Protein AF-A0A076HUH6-F1 (afdb_monomer)

Sequence (87 aa):
MLGALLVGGSCHRYALPSPKGPPQPKLKRGARATDANADGTAAAPAELKPQKNSYDKNGLLKKPKYERRRVQRKVGQRKFLGITLPF

Structure (mmCIF, N/CA/C/O backbone):
data_AF-A0A076HUH6-F1
#
_entry.id   AF-A0A076HUH6-F1
#
loop_
_atom_site.group_PDB
_atom_site.id
_atom_site.type_symbol
_atom_site.label_atom_id
_atom_site.label_alt_id
_atom_site.label_comp_id
_atom_site.label_asym_id
_atom_site.label_entity_id
_atom_site.label_seq_id
_atom_site.pdbx_PDB_ins_code
_atom_site.Cartn_x
_atom_site.Cartn_y
_atom_site.Cartn_z
_atom_site.occupancy
_atom_site.B_iso_or_equiv
_atom_site.auth_seq_id
_atom_site.auth_comp_id
_atom_site.auth_asym_id
_atom_site.auth_atom_id
_atom_site.pdbx_PDB_model_num
ATOM 1 N N . MET A 1 1 ? -49.182 -7.607 -51.509 1.00 40.59 1 MET A N 1
ATOM 2 C CA . MET A 1 1 ? -47.957 -7.754 -52.323 1.00 40.59 1 MET A CA 1
ATOM 3 C C . MET A 1 1 ? -46.999 -6.657 -51.874 1.00 40.59 1 MET A C 1
ATOM 5 O O . MET A 1 1 ? -47.231 -5.508 -52.199 1.00 40.59 1 MET A O 1
ATOM 9 N N . LEU A 1 2 ? -46.279 -6.877 -50.778 1.00 49.00 2 LEU A N 1
ATOM 10 C CA . LEU A 1 2 ? -44.953 -7.507 -50.696 1.00 49.00 2 LEU A CA 1
ATOM 11 C C . LEU A 1 2 ? -43.834 -6.511 -51.043 1.00 49.00 2 LEU A C 1
ATOM 13 O O . LEU A 1 2 ? -43.689 -6.118 -52.191 1.00 49.00 2 LEU A O 1
ATOM 17 N N . GLY A 1 3 ? -43.018 -6.202 -50.033 1.00 56.91 3 GLY A N 1
ATOM 18 C CA . GLY A 1 3 ? -41.614 -5.847 -50.223 1.00 56.91 3 GLY A CA 1
ATOM 19 C C . GLY A 1 3 ? -41.292 -4.358 -50.284 1.00 56.91 3 GLY A C 1
ATOM 20 O O . GLY A 1 3 ? -41.383 -3.764 -51.346 1.00 56.91 3 GLY A O 1
ATOM 21 N N . ALA A 1 4 ? -40.817 -3.803 -49.163 1.00 59.81 4 ALA A N 1
ATOM 22 C CA . ALA A 1 4 ? -39.696 -2.845 -49.134 1.00 59.81 4 ALA A CA 1
ATOM 23 C C . ALA A 1 4 ? -39.366 -2.407 -47.690 1.00 59.81 4 ALA A C 1
ATOM 25 O O . ALA A 1 4 ? -39.396 -1.226 -47.364 1.00 59.81 4 ALA A O 1
ATOM 26 N N . LEU A 1 5 ? -39.056 -3.352 -46.796 1.00 56.56 5 LEU A N 1
ATOM 27 C CA . LEU A 1 5 ? -38.663 -3.049 -45.408 1.00 56.56 5 LEU A CA 1
ATOM 28 C C . LEU A 1 5 ? -37.333 -3.724 -45.027 1.00 56.56 5 LEU A C 1
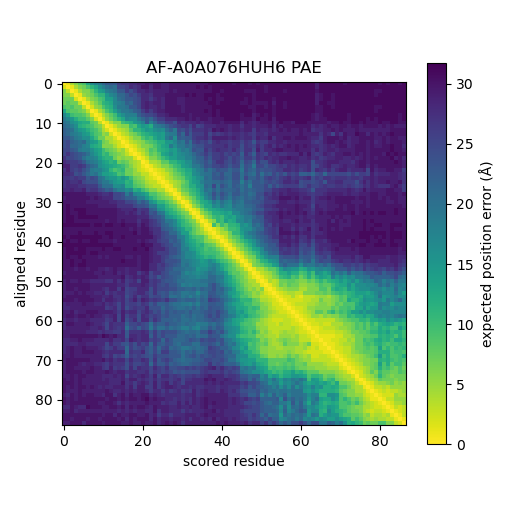ATOM 30 O O . LEU A 1 5 ? -37.219 -4.288 -43.950 1.00 56.56 5 LEU A O 1
ATOM 34 N N . LEU A 1 6 ? -36.323 -3.720 -45.911 1.00 59.38 6 LEU A N 1
ATOM 35 C CA . LEU A 1 6 ? -35.043 -4.414 -45.658 1.00 59.38 6 LEU A CA 1
ATOM 36 C C . LEU A 1 6 ? -33.795 -3.750 -46.293 1.00 59.38 6 LEU A C 1
ATOM 38 O O . LEU A 1 6 ? -32.897 -4.450 -46.747 1.00 59.38 6 LEU A O 1
ATOM 42 N N . VAL A 1 7 ? -33.677 -2.414 -46.323 1.00 58.78 7 VAL A N 1
ATOM 43 C CA . VAL A 1 7 ? -32.438 -1.745 -46.819 1.00 58.78 7 VAL A CA 1
ATOM 44 C C . VAL A 1 7 ? -31.852 -0.742 -45.811 1.00 58.78 7 VAL A C 1
ATOM 46 O O . VAL A 1 7 ? -31.306 0.287 -46.182 1.00 58.78 7 VAL A O 1
ATOM 49 N N . GLY A 1 8 ? -31.962 -1.012 -44.506 1.00 57.28 8 GLY A N 1
ATOM 50 C CA . GLY A 1 8 ? -31.554 -0.041 -43.474 1.00 57.28 8 GLY A CA 1
ATOM 51 C C . GLY A 1 8 ? -30.753 -0.585 -42.293 1.00 57.28 8 GLY A C 1
ATOM 52 O O . GLY A 1 8 ? -30.590 0.128 -41.309 1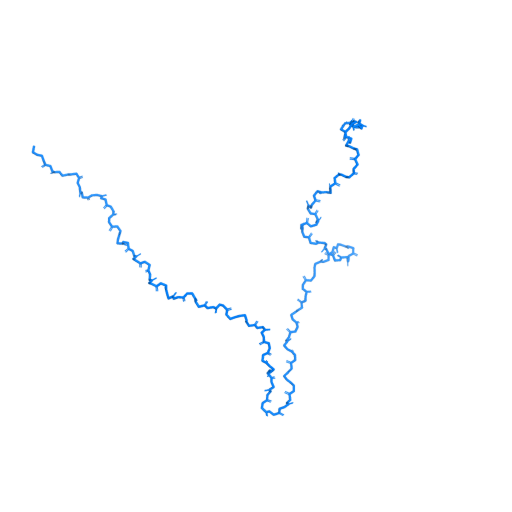.00 57.28 8 GLY A O 1
ATOM 53 N N . GLY A 1 9 ? -30.278 -1.831 -42.341 1.00 52.75 9 GLY A N 1
ATOM 54 C CA . GLY A 1 9 ? -29.519 -2.440 -41.247 1.00 52.75 9 GLY A CA 1
ATOM 55 C C . GLY A 1 9 ? -28.029 -2.476 -41.556 1.00 52.75 9 GLY A C 1
ATOM 56 O O . GLY A 1 9 ? -27.583 -3.332 -42.306 1.00 52.75 9 GLY A O 1
ATOM 57 N N . SER A 1 10 ? -27.277 -1.545 -40.977 1.00 63.66 10 SER A N 1
ATOM 58 C CA . SER A 1 10 ? -25.816 -1.524 -40.815 1.00 63.66 10 SER A CA 1
ATOM 59 C C . SER A 1 10 ? -25.102 -2.889 -40.931 1.00 63.66 10 SER A C 1
ATOM 61 O O . SER A 1 10 ? -24.831 -3.553 -39.928 1.00 63.66 10 SER A O 1
ATOM 63 N N . CYS A 1 11 ? -24.704 -3.297 -42.136 1.00 59.75 11 CYS A N 1
ATOM 64 C CA . CYS A 1 11 ? -23.741 -4.383 -42.309 1.00 59.75 11 CYS A CA 1
ATOM 65 C C . CYS A 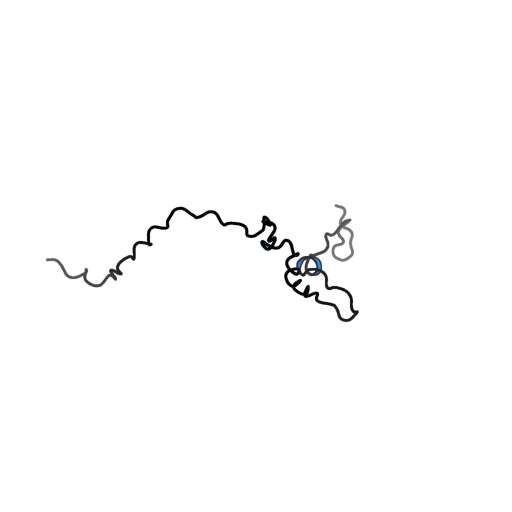1 11 ? -22.325 -3.805 -42.219 1.00 59.75 11 CYS A C 1
ATOM 67 O O . CYS A 1 11 ? -21.634 -3.642 -43.226 1.00 59.75 11 CYS A O 1
ATOM 69 N N . HIS A 1 12 ? -21.879 -3.464 -41.009 1.00 68.31 12 HIS A N 1
ATOM 70 C CA . HIS A 1 12 ? -20.453 -3.244 -40.799 1.00 68.31 12 HIS A CA 1
ATOM 71 C C . HIS A 1 12 ? -19.731 -4.565 -41.071 1.00 68.31 12 HIS A C 1
ATOM 73 O O . HIS A 1 12 ? -20.087 -5.599 -40.505 1.00 68.31 12 HIS A O 1
ATOM 79 N N . ARG A 1 13 ? -18.731 -4.548 -41.962 1.00 70.81 13 ARG A N 1
ATOM 80 C CA . ARG A 1 13 ? -17.858 -5.709 -42.164 1.00 70.81 13 ARG A CA 1
ATOM 81 C C . ARG A 1 13 ? -17.228 -6.042 -40.815 1.00 70.81 13 ARG A C 1
ATOM 83 O O . ARG A 1 13 ? -16.442 -5.250 -40.299 1.00 70.81 13 ARG A O 1
ATOM 90 N N . TYR A 1 14 ? -17.579 -7.190 -40.244 1.00 66.81 14 TYR A N 1
ATOM 91 C CA . TYR A 1 14 ? -16.890 -7.698 -39.068 1.00 66.81 14 TYR A CA 1
ATOM 92 C C . TYR A 1 14 ? -15.433 -7.938 -39.458 1.00 66.81 14 TYR A C 1
ATOM 94 O O . TYR A 1 14 ? -15.133 -8.820 -40.262 1.00 66.81 14 TYR A O 1
ATOM 102 N N . ALA A 1 15 ? -14.525 -7.122 -38.921 1.00 73.06 15 ALA A N 1
ATOM 103 C CA . ALA A 1 15 ? -13.109 -7.422 -38.993 1.00 73.06 15 ALA A CA 1
ATOM 104 C C . ALA A 1 15 ? -12.886 -8.703 -38.186 1.00 73.06 15 ALA A C 1
ATOM 106 O O . ALA A 1 15 ? -13.014 -8.704 -36.959 1.00 73.06 15 ALA A O 1
ATOM 107 N N . LEU A 1 16 ? -12.603 -9.804 -38.883 1.00 73.44 16 LEU A N 1
ATOM 108 C CA . LEU A 1 16 ? -12.129 -11.015 -38.233 1.00 73.44 16 LEU A CA 1
ATOM 109 C C . LEU A 1 16 ? -10.870 -10.632 -37.441 1.00 73.44 16 LEU A C 1
ATOM 111 O O . LEU A 1 16 ? -9.978 -9.994 -38.013 1.00 73.44 16 LEU A O 1
ATOM 115 N N . PRO A 1 17 ? -10.788 -10.953 -36.137 1.00 76.69 17 PRO A N 1
ATOM 116 C CA . PRO A 1 17 ? -9.574 -10.692 -35.387 1.00 76.69 17 PRO A CA 1
ATOM 117 C C . PRO A 1 17 ? -8.426 -11.405 -36.096 1.00 76.69 17 PRO A C 1
ATOM 119 O O . PRO A 1 17 ? -8.565 -12.565 -36.493 1.00 76.69 17 PRO A O 1
ATOM 122 N N . SER A 1 18 ? -7.302 -10.709 -36.276 1.00 73.94 18 SER A N 1
ATOM 123 C CA . SER A 1 18 ? -6.107 -11.349 -36.815 1.00 73.94 18 SER A CA 1
ATOM 124 C C . SER A 1 18 ? -5.805 -12.593 -35.972 1.00 73.94 18 SER A C 1
ATOM 126 O O . SER A 1 18 ? -5.894 -12.522 -34.737 1.00 73.94 18 SER A O 1
ATOM 128 N N . PRO A 1 19 ? -5.516 -13.748 -36.601 1.00 73.12 19 PRO A N 1
ATOM 129 C CA . PRO A 1 19 ? -5.233 -14.965 -35.863 1.00 73.12 19 PRO A CA 1
ATOM 130 C C . PRO A 1 19 ? -4.050 -14.680 -34.942 1.00 73.12 19 PRO A C 1
ATOM 132 O O . PRO A 1 19 ? -2.934 -14.413 -35.388 1.00 73.12 19 PRO A O 1
ATOM 135 N N . LYS A 1 20 ? -4.314 -14.659 -33.633 1.00 73.25 20 LYS A N 1
ATOM 136 C CA . LYS A 1 20 ? -3.255 -14.523 -32.641 1.00 73.25 20 LYS A CA 1
ATOM 137 C C . LYS A 1 20 ? -2.422 -15.791 -32.729 1.00 73.25 20 LYS A C 1
ATOM 139 O O . LYS A 1 20 ? -2.950 -16.886 -32.550 1.00 73.25 20 LYS A O 1
ATOM 144 N N . GLY A 1 21 ? -1.131 -15.632 -33.007 1.00 74.69 21 GLY A N 1
ATOM 145 C CA . GLY A 1 21 ? -0.177 -16.721 -32.850 1.00 74.69 21 GLY A CA 1
ATOM 146 C C . GLY A 1 21 ? -0.229 -17.280 -31.423 1.00 74.69 21 GLY A C 1
ATOM 147 O O . GLY A 1 21 ? -0.750 -16.614 -30.516 1.00 74.69 21 GLY A O 1
ATOM 148 N N . PRO A 1 22 ? 0.295 -18.495 -31.201 1.00 81.31 22 PRO A N 1
ATOM 149 C CA . PRO A 1 22 ? 0.351 -19.072 -29.868 1.00 81.31 22 PRO A CA 1
ATOM 150 C C . PRO A 1 22 ? 0.996 -18.065 -28.905 1.00 81.31 22 PRO A C 1
ATOM 152 O O . PRO A 1 22 ? 1.948 -17.374 -29.288 1.00 81.31 22 PRO A O 1
ATOM 155 N N . PRO A 1 23 ? 0.465 -17.922 -27.679 1.00 80.12 23 PRO A N 1
ATOM 156 C CA . PRO A 1 23 ? 0.978 -16.953 -26.727 1.00 80.12 23 PRO A CA 1
ATOM 157 C C . PRO A 1 23 ? 2.465 -17.219 -26.500 1.00 80.12 23 PRO A C 1
ATOM 159 O O . PRO A 1 23 ? 2.842 -18.260 -25.964 1.00 80.12 23 PRO A O 1
ATOM 162 N N . GLN A 1 24 ? 3.315 -16.284 -26.925 1.00 80.06 24 GLN A N 1
ATOM 163 C CA . GLN A 1 24 ? 4.742 -16.417 -26.679 1.00 80.06 24 GLN A CA 1
ATOM 164 C C . GLN A 1 24 ? 4.996 -16.323 -25.168 1.00 80.06 24 GLN A C 1
ATOM 166 O O . GLN A 1 24 ? 4.436 -15.441 -24.500 1.00 80.06 24 GLN A O 1
ATOM 171 N N . PRO A 1 25 ? 5.822 -17.216 -24.603 1.00 80.94 25 PRO A N 1
ATOM 172 C CA . PRO A 1 25 ? 6.164 -17.159 -23.195 1.00 80.94 25 PRO A CA 1
ATOM 173 C C . PRO A 1 25 ? 6.867 -15.832 -22.902 1.00 80.94 25 PRO A C 1
ATOM 175 O O . PRO A 1 25 ? 7.848 -15.464 -23.548 1.00 80.94 25 PRO A O 1
ATOM 178 N N . LYS A 1 26 ? 6.362 -15.094 -21.908 1.00 72.94 26 LYS A N 1
ATOM 179 C CA . LYS A 1 26 ? 7.002 -13.861 -21.438 1.00 72.94 26 LYS A CA 1
ATOM 180 C C . LYS A 1 26 ? 8.367 -14.216 -20.850 1.00 72.94 26 LYS A C 1
ATOM 182 O O . LYS A 1 26 ? 8.442 -14.698 -19.720 1.00 72.94 26 LYS A O 1
ATOM 187 N N . LEU A 1 27 ? 9.440 -13.959 -21.596 1.00 72.25 27 LEU A N 1
ATOM 188 C CA . LEU A 1 27 ? 10.798 -14.063 -21.074 1.00 72.25 27 LEU A CA 1
ATOM 189 C C . LEU A 1 27 ? 10.953 -13.040 -19.943 1.00 72.25 27 LEU A C 1
ATOM 191 O O . LEU A 1 27 ? 10.940 -11.827 -20.165 1.00 72.25 27 LEU A O 1
ATOM 195 N N . LYS A 1 28 ? 11.071 -13.524 -18.704 1.00 72.19 28 LYS A N 1
ATOM 196 C CA . LYS A 1 28 ? 11.479 -12.686 -17.577 1.00 72.19 28 LYS A CA 1
ATOM 197 C C . LYS A 1 28 ? 12.942 -12.307 -17.814 1.00 72.19 28 LYS A C 1
ATOM 199 O O . LYS A 1 28 ? 13.827 -13.125 -17.585 1.00 72.19 28 LYS A O 1
ATOM 204 N N . ARG A 1 29 ? 13.210 -11.079 -18.272 1.00 62.12 29 ARG A N 1
ATOM 205 C CA . ARG A 1 29 ? 14.561 -10.496 -18.195 1.00 62.12 29 ARG A CA 1
ATOM 206 C C . ARG A 1 29 ? 14.941 -10.434 -16.716 1.00 62.12 29 ARG A C 1
ATOM 208 O O . ARG A 1 29 ? 14.403 -9.607 -15.986 1.00 62.12 29 ARG A O 1
ATOM 215 N N . GLY A 1 30 ? 15.779 -11.361 -16.263 1.00 60.38 30 GLY A N 1
ATOM 216 C CA . GLY A 1 30 ? 16.118 -11.455 -14.843 1.00 60.38 30 GLY A CA 1
ATOM 217 C C . GLY A 1 30 ? 16.830 -12.723 -14.381 1.00 60.38 30 GLY A C 1
ATOM 218 O O . GLY A 1 30 ? 17.231 -12.767 -13.224 1.00 60.38 30 GLY A O 1
ATOM 219 N N . ALA A 1 31 ? 17.044 -13.726 -15.234 1.00 53.06 31 ALA A N 1
ATOM 220 C CA . ALA A 1 31 ? 18.129 -14.674 -14.996 1.00 53.06 31 ALA A CA 1
ATOM 221 C C . ALA A 1 31 ? 19.388 -14.038 -15.588 1.00 53.06 31 ALA A C 1
ATOM 223 O O . ALA A 1 31 ? 19.525 -13.974 -16.807 1.00 53.06 31 ALA A O 1
ATOM 224 N N . ARG A 1 32 ? 20.233 -13.456 -14.730 1.00 55.22 32 ARG A N 1
ATOM 225 C CA . ARG A 1 32 ? 21.535 -12.903 -15.114 1.00 55.22 32 ARG A CA 1
ATOM 226 C C . ARG A 1 32 ? 22.328 -13.995 -15.836 1.00 55.22 32 ARG A C 1
ATOM 228 O O . ARG A 1 32 ? 22.895 -14.864 -15.182 1.00 55.22 32 ARG A O 1
ATOM 235 N N . ALA A 1 33 ? 22.380 -13.941 -17.164 1.00 51.81 33 ALA A N 1
ATOM 236 C CA . ALA A 1 33 ? 23.618 -14.300 -17.828 1.00 51.81 33 ALA A CA 1
ATOM 237 C C . ALA A 1 33 ? 24.640 -13.294 -17.297 1.00 51.81 33 ALA A C 1
ATOM 239 O O . ALA A 1 33 ? 24.370 -12.094 -17.253 1.00 51.81 33 ALA A O 1
ATOM 240 N N . THR A 1 34 ? 25.736 -13.783 -16.740 1.00 55.75 34 THR A N 1
ATOM 241 C CA . THR A 1 34 ? 26.861 -12.933 -16.383 1.00 55.75 34 THR A CA 1
ATOM 242 C C . THR A 1 34 ? 27.322 -12.246 -17.659 1.00 55.75 34 THR A C 1
ATOM 244 O O . THR A 1 34 ? 27.932 -12.891 -18.510 1.00 55.75 34 THR A O 1
ATOM 247 N N . ASP A 1 35 ? 26.997 -10.963 -17.795 1.00 51.09 35 ASP A N 1
ATOM 248 C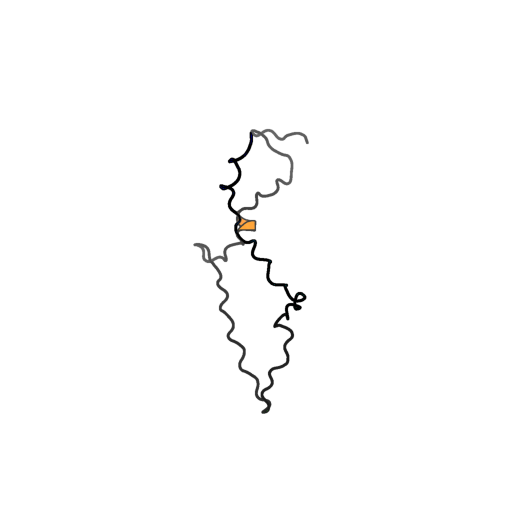 CA . ASP A 1 35 ? 27.558 -10.073 -18.806 1.00 51.09 35 ASP A CA 1
ATOM 249 C C . ASP A 1 35 ? 29.035 -9.839 -18.445 1.00 51.09 35 ASP A C 1
ATOM 251 O O . ASP A 1 35 ? 29.423 -8.806 -17.901 1.00 51.09 35 ASP A O 1
ATOM 255 N N . ALA A 1 36 ? 29.856 -10.868 -18.641 1.00 54.94 36 ALA A N 1
ATOM 256 C CA . ALA A 1 36 ? 31.294 -10.717 -18.703 1.00 54.94 36 ALA A CA 1
ATOM 257 C C . ALA A 1 36 ? 31.613 -10.238 -20.119 1.00 54.94 36 ALA A C 1
ATOM 259 O O . ALA A 1 36 ? 31.279 -10.909 -21.097 1.00 54.94 36 ALA A O 1
ATOM 260 N N . ASN A 1 37 ? 32.243 -9.070 -20.228 1.00 56.09 37 ASN A N 1
ATOM 261 C CA . ASN A 1 37 ? 32.891 -8.678 -21.473 1.00 56.09 37 ASN A CA 1
ATOM 262 C C . ASN A 1 37 ? 33.907 -9.768 -21.853 1.00 56.09 37 ASN A C 1
ATOM 264 O O . ASN A 1 37 ? 34.495 -10.392 -20.966 1.00 56.09 37 ASN A O 1
ATOM 268 N N . ALA A 1 38 ? 34.140 -9.979 -23.151 1.00 59.28 38 ALA A N 1
ATOM 269 C CA . ALA A 1 38 ? 35.099 -10.977 -23.640 1.00 59.28 38 ALA A CA 1
ATOM 270 C C . ALA A 1 38 ? 36.526 -10.795 -23.063 1.00 59.28 38 ALA A C 1
ATOM 272 O O . ALA A 1 38 ? 37.300 -11.746 -23.048 1.00 59.28 38 ALA A O 1
ATOM 273 N N . ASP A 1 39 ? 36.826 -9.611 -22.514 1.00 57.25 39 ASP A N 1
ATOM 274 C CA . ASP A 1 39 ? 38.104 -9.237 -21.896 1.00 57.25 39 ASP A CA 1
ATOM 275 C C . ASP A 1 39 ? 38.159 -9.423 -20.360 1.00 57.25 39 ASP A C 1
ATOM 277 O O . ASP A 1 39 ? 39.128 -9.024 -19.717 1.00 57.25 39 ASP A O 1
ATOM 281 N N . GLY A 1 40 ? 37.124 -9.987 -19.724 1.00 56.22 40 GLY A N 1
ATOM 282 C CA . GLY A 1 40 ? 37.132 -10.322 -18.289 1.00 56.22 40 GLY A CA 1
ATOM 283 C C . GLY A 1 40 ? 37.015 -9.140 -17.313 1.00 56.22 40 GLY A C 1
ATOM 284 O O . GLY A 1 40 ? 37.089 -9.335 -16.100 1.00 56.22 40 GLY A O 1
ATOM 285 N N . THR A 1 41 ? 36.796 -7.916 -17.796 1.00 62.94 41 THR A N 1
ATOM 286 C CA . THR A 1 41 ? 36.545 -6.752 -16.935 1.00 62.94 41 THR A CA 1
ATOM 287 C C . THR A 1 41 ? 35.077 -6.682 -16.510 1.00 62.94 41 THR A C 1
ATOM 289 O O . THR A 1 41 ? 34.163 -6.897 -17.311 1.00 62.94 41 THR A O 1
ATOM 292 N N . ALA A 1 42 ? 34.840 -6.399 -15.224 1.00 61.41 42 ALA A N 1
ATOM 293 C CA . ALA A 1 42 ? 33.498 -6.324 -14.656 1.00 61.41 42 ALA A CA 1
ATOM 294 C C . ALA A 1 42 ? 32.690 -5.193 -15.312 1.00 61.41 42 ALA A C 1
ATOM 296 O O . ALA A 1 42 ? 33.100 -4.032 -15.281 1.00 61.41 42 ALA A O 1
ATOM 297 N N . ALA A 1 43 ? 31.525 -5.528 -15.876 1.00 60.84 43 ALA A N 1
ATOM 298 C CA . ALA A 1 43 ? 30.560 -4.538 -16.332 1.00 60.84 43 ALA A CA 1
ATOM 299 C C . ALA A 1 43 ? 30.182 -3.619 -15.159 1.00 60.84 43 ALA A C 1
ATOM 301 O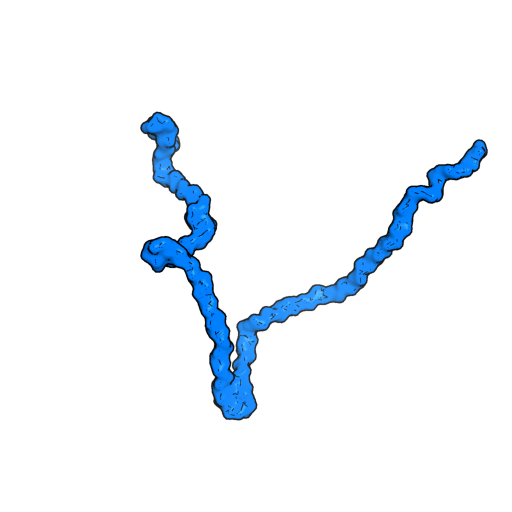 O . ALA A 1 43 ? 29.806 -4.092 -14.081 1.00 60.84 43 ALA A O 1
ATOM 302 N N . ALA A 1 44 ? 30.310 -2.305 -15.363 1.00 64.31 44 ALA A N 1
ATOM 303 C CA . ALA A 1 44 ? 29.942 -1.307 -14.367 1.00 64.31 44 ALA A CA 1
ATOM 304 C C . ALA A 1 44 ? 28.498 -1.557 -13.886 1.00 64.31 44 ALA A C 1
ATOM 306 O O . ALA A 1 44 ? 27.624 -1.854 -14.708 1.00 64.31 44 ALA A O 1
ATOM 307 N N . PRO A 1 45 ? 28.225 -1.484 -12.569 1.00 60.22 45 PRO A N 1
ATOM 308 C CA . PRO A 1 45 ? 26.923 -1.850 -12.043 1.00 60.22 45 PRO A CA 1
ATOM 309 C C . PRO A 1 45 ? 25.856 -0.933 -12.637 1.00 60.22 45 PRO A C 1
ATOM 311 O O . PRO A 1 45 ? 25.930 0.288 -12.500 1.00 60.22 45 PRO A O 1
ATOM 314 N N . ALA A 1 46 ? 24.869 -1.548 -13.294 1.00 63.06 46 ALA A N 1
ATOM 315 C CA . ALA A 1 46 ? 23.698 -0.874 -13.832 1.00 63.06 46 ALA A CA 1
ATOM 316 C C . ALA A 1 46 ? 23.147 0.126 -12.807 1.00 63.06 46 ALA A C 1
ATOM 318 O O . ALA A 1 46 ? 22.871 -0.245 -11.663 1.00 63.06 46 ALA A O 1
ATOM 319 N N . GLU A 1 47 ? 23.016 1.379 -13.240 1.00 63.66 47 GLU A N 1
ATOM 320 C CA . GLU A 1 47 ? 22.588 2.527 -12.447 1.00 63.66 47 GLU A CA 1
ATOM 321 C C . GLU A 1 47 ? 21.456 2.155 -11.480 1.00 63.66 47 GLU A C 1
ATOM 323 O O . GLU A 1 47 ? 20.317 1.863 -11.868 1.00 63.66 47 GLU A O 1
ATOM 328 N N . LEU A 1 48 ? 21.793 2.136 -10.190 1.00 65.31 48 LEU A N 1
ATOM 329 C CA . LEU A 1 48 ? 20.855 1.923 -9.098 1.00 65.31 48 LEU A CA 1
ATOM 330 C C . LEU A 1 48 ? 19.812 3.039 -9.148 1.00 65.31 48 LEU A C 1
ATOM 332 O O . LEU A 1 48 ? 20.070 4.170 -8.738 1.00 65.31 48 LEU A O 1
ATOM 336 N N . LYS A 1 49 ? 18.623 2.730 -9.676 1.00 70.81 49 LYS A N 1
ATOM 337 C CA . LYS A 1 49 ? 17.516 3.689 -9.714 1.00 70.81 49 LYS A CA 1
ATOM 338 C C . LYS A 1 49 ? 17.278 4.221 -8.297 1.00 70.81 49 LYS A C 1
ATOM 340 O O . LYS A 1 49 ? 17.058 3.412 -7.391 1.00 70.81 49 LYS A O 1
ATOM 345 N N . PRO A 1 50 ? 17.273 5.549 -8.091 1.00 68.69 50 PRO A N 1
ATOM 346 C CA . PRO A 1 50 ? 17.096 6.109 -6.764 1.00 68.69 50 PRO A CA 1
ATOM 347 C C . PRO A 1 50 ? 15.716 5.728 -6.227 1.00 68.69 50 PRO A C 1
ATOM 349 O O . PRO A 1 50 ? 14.685 5.934 -6.880 1.00 68.69 50 PRO A O 1
ATOM 352 N N . GLN A 1 51 ? 15.696 5.150 -5.029 1.00 73.31 51 GLN A N 1
ATOM 353 C CA . GLN A 1 51 ? 14.467 4.753 -4.362 1.00 73.31 51 GLN A CA 1
ATOM 354 C C . GLN A 1 51 ? 13.706 6.009 -3.913 1.00 73.31 51 GLN A C 1
ATOM 356 O O . GLN A 1 51 ? 14.113 6.713 -2.991 1.00 73.31 51 GLN A O 1
ATOM 361 N N . LYS A 1 52 ? 12.591 6.312 -4.591 1.00 77.69 52 LYS A N 1
ATOM 362 C CA . LYS A 1 52 ? 11.754 7.492 -4.320 1.00 77.69 52 LYS A CA 1
ATOM 363 C C . LYS A 1 52 ? 10.918 7.288 -3.052 1.00 77.69 52 LYS A C 1
ATOM 365 O O . LYS A 1 52 ? 9.743 6.928 -3.119 1.00 77.69 52 LYS A O 1
ATOM 370 N N . ASN A 1 53 ? 11.530 7.514 -1.896 1.00 82.81 53 ASN A N 1
ATOM 371 C CA . ASN A 1 53 ? 10.858 7.496 -0.600 1.00 82.81 53 ASN A CA 1
ATOM 372 C C . ASN A 1 53 ? 10.117 8.822 -0.353 1.00 82.81 53 ASN A C 1
ATOM 374 O O . ASN A 1 53 ? 10.649 9.899 -0.612 1.00 82.81 53 ASN A O 1
ATOM 378 N N . SER A 1 54 ? 8.876 8.757 0.145 1.00 78.44 54 SER A N 1
ATOM 379 C CA . SER A 1 54 ? 8.112 9.947 0.545 1.00 78.44 54 SER A CA 1
ATOM 380 C C . SER A 1 54 ? 8.125 10.084 2.060 1.00 78.44 54 SER A C 1
ATOM 382 O O . SER A 1 54 ? 7.709 9.164 2.764 1.00 78.44 54 SER A O 1
ATOM 384 N N . TYR A 1 55 ? 8.551 11.242 2.551 1.00 85.88 55 TYR A N 1
ATOM 385 C CA . TYR A 1 55 ? 8.640 11.541 3.978 1.00 85.88 55 TYR A CA 1
ATOM 386 C C . TYR A 1 55 ? 7.445 12.378 4.450 1.00 85.88 55 TYR A C 1
ATOM 388 O O . TYR A 1 55 ? 6.757 13.035 3.653 1.00 85.88 55 TYR A O 1
ATOM 396 N N . ASP A 1 56 ? 7.122 12.273 5.736 1.00 85.62 56 ASP A N 1
ATOM 397 C CA . ASP A 1 56 ? 6.166 13.141 6.416 1.00 85.62 56 ASP A CA 1
ATOM 398 C C . ASP A 1 56 ? 6.811 14.475 6.836 1.00 85.62 56 ASP A C 1
ATOM 400 O O . ASP A 1 56 ? 7.974 14.740 6.540 1.00 85.62 56 ASP A O 1
ATOM 404 N N . LYS A 1 57 ? 6.035 15.350 7.487 1.00 90.00 57 LYS A N 1
ATOM 405 C CA . LYS A 1 57 ? 6.523 16.668 7.930 1.00 90.00 57 LYS A CA 1
ATOM 406 C C . LYS A 1 57 ? 7.570 16.579 9.049 1.00 90.00 57 LYS A C 1
ATOM 408 O O . LYS A 1 57 ? 8.298 17.538 9.256 1.00 90.00 57 LYS A O 1
ATOM 413 N N . ASN A 1 58 ? 7.639 15.441 9.735 1.00 87.19 58 ASN A N 1
ATOM 414 C CA . ASN A 1 58 ? 8.564 15.180 10.832 1.00 87.19 58 ASN A CA 1
ATOM 415 C C . ASN A 1 58 ? 9.818 14.427 10.346 1.00 87.19 58 ASN A C 1
ATOM 417 O O . ASN A 1 58 ? 10.636 14.013 11.161 1.00 87.19 58 ASN A O 1
ATOM 421 N N . GLY A 1 59 ? 9.965 14.218 9.030 1.00 83.75 59 GLY A N 1
ATOM 422 C CA . GLY A 1 59 ? 11.102 13.520 8.432 1.00 83.75 59 GLY A CA 1
ATOM 423 C C . GLY A 1 59 ? 11.030 11.991 8.504 1.00 83.75 59 GLY A C 1
ATOM 424 O O . GLY A 1 59 ? 11.995 11.327 8.132 1.00 83.75 59 GLY A O 1
ATOM 425 N N . LEU A 1 60 ? 9.908 11.401 8.930 1.00 86.75 60 LEU A N 1
ATOM 426 C CA . LEU A 1 60 ? 9.730 9.950 8.982 1.00 86.75 60 LEU A CA 1
ATOM 427 C C . LEU A 1 60 ? 9.187 9.410 7.651 1.00 86.75 60 LEU A C 1
ATOM 429 O O . LEU A 1 60 ? 8.370 10.045 6.976 1.00 86.75 60 LEU A O 1
ATOM 433 N N . LEU A 1 61 ? 9.628 8.210 7.260 1.00 88.44 61 LEU A N 1
ATOM 434 C CA . LEU A 1 61 ? 9.135 7.539 6.057 1.00 88.44 61 LEU A CA 1
ATOM 435 C C . LEU A 1 61 ? 7.618 7.323 6.154 1.00 88.44 61 LEU A C 1
ATOM 437 O O . LEU A 1 61 ? 7.120 6.685 7.087 1.00 88.44 61 LEU A O 1
ATOM 441 N N . LYS A 1 62 ? 6.863 7.821 5.167 1.00 89.69 62 LYS A N 1
ATOM 442 C CA . LYS A 1 62 ? 5.413 7.614 5.136 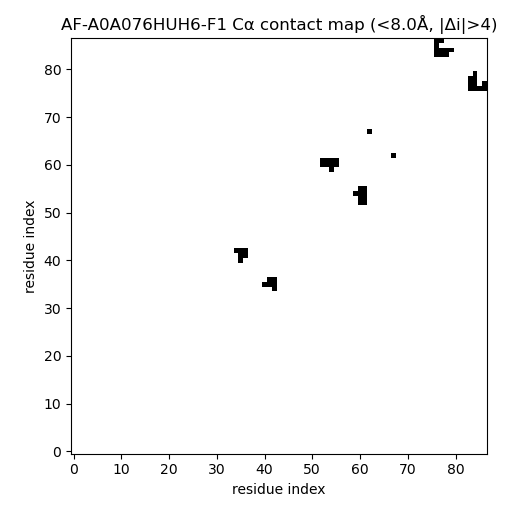1.00 89.69 62 LYS A CA 1
ATOM 443 C C . LYS A 1 62 ? 5.104 6.131 5.016 1.00 89.69 62 LYS A C 1
ATOM 445 O O . LYS A 1 62 ? 5.536 5.464 4.078 1.00 89.69 62 LYS A O 1
ATOM 450 N N . LYS A 1 63 ? 4.237 5.657 5.909 1.00 86.69 63 LYS A N 1
ATOM 451 C CA . LYS A 1 63 ? 3.658 4.318 5.808 1.00 86.69 63 LYS A CA 1
ATOM 452 C C . LYS A 1 63 ? 2.917 4.132 4.472 1.00 86.69 63 LYS A C 1
ATOM 454 O O . LYS A 1 63 ? 2.315 5.097 3.971 1.00 86.69 63 LYS A O 1
ATOM 459 N N . PRO A 1 64 ? 2.888 2.905 3.920 1.00 88.50 64 PRO A N 1
ATOM 460 C CA . PRO A 1 64 ? 2.097 2.567 2.744 1.00 88.50 64 PRO A CA 1
ATOM 461 C C . PRO A 1 64 ? 0.638 3.024 2.867 1.00 88.50 64 PRO A C 1
ATOM 463 O O . PRO A 1 64 ? 0.028 2.976 3.937 1.00 88.50 64 PRO A O 1
ATOM 466 N N . LYS A 1 65 ? 0.042 3.449 1.745 1.00 86.19 65 LYS A N 1
ATOM 467 C CA . LYS A 1 65 ? -1.329 3.995 1.699 1.00 86.19 65 LYS A CA 1
ATOM 468 C C . LYS A 1 65 ? -2.354 3.074 2.369 1.00 86.19 65 LYS A C 1
ATOM 470 O O . LYS A 1 65 ? -3.228 3.571 3.077 1.00 86.19 65 LYS A O 1
ATOM 475 N N . TYR A 1 66 ? -2.248 1.764 2.148 1.00 84.50 66 TYR A N 1
ATOM 476 C CA . TYR A 1 66 ? -3.177 0.785 2.710 1.00 84.50 66 TYR A CA 1
ATOM 477 C C . TYR A 1 66 ? -3.092 0.705 4.232 1.00 84.50 66 TYR A C 1
ATOM 479 O O . TYR A 1 66 ? -4.129 0.705 4.884 1.00 84.50 66 TYR A O 1
ATOM 487 N N . GLU A 1 67 ? -1.894 0.743 4.812 1.00 85.19 67 GLU A N 1
ATOM 488 C CA . GLU A 1 67 ? -1.726 0.758 6.269 1.00 85.19 67 GLU A CA 1
ATOM 489 C C . GLU A 1 67 ? -2.282 2.036 6.895 1.00 85.19 67 GLU A C 1
ATOM 491 O O . GLU A 1 67 ? -2.899 1.991 7.953 1.00 85.19 67 GLU A O 1
ATOM 496 N N . ARG A 1 68 ? -2.127 3.174 6.209 1.00 84.00 68 ARG A N 1
ATOM 497 C CA . ARG A 1 68 ? -2.663 4.464 6.666 1.00 84.00 68 ARG A CA 1
ATOM 498 C C . ARG A 1 68 ? -4.187 4.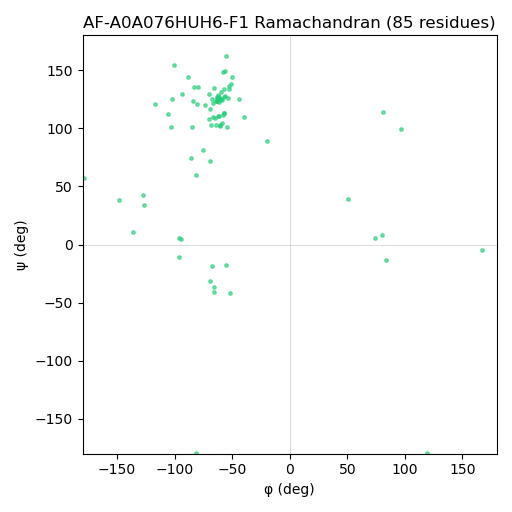545 6.614 1.00 84.00 68 ARG A C 1
ATOM 500 O O . ARG A 1 68 ? -4.772 5.289 7.390 1.00 84.00 68 ARG A O 1
ATOM 507 N N . ARG A 1 69 ? -4.819 3.849 5.666 1.00 87.25 69 ARG A N 1
ATOM 508 C CA . ARG A 1 69 ? -6.280 3.865 5.464 1.00 87.25 69 ARG A CA 1
ATOM 509 C C . ARG A 1 69 ? -7.000 2.705 6.144 1.00 87.25 69 ARG A C 1
ATOM 511 O O . ARG A 1 69 ? -8.227 2.697 6.174 1.00 87.25 69 ARG A O 1
ATOM 518 N N . ARG A 1 70 ? -6.269 1.710 6.642 1.00 87.31 70 ARG A N 1
ATOM 519 C CA . ARG A 1 70 ? -6.864 0.540 7.278 1.00 87.31 70 ARG A CA 1
ATOM 520 C C . ARG A 1 70 ? -7.524 0.952 8.591 1.00 87.31 70 ARG A C 1
ATOM 522 O O . ARG A 1 70 ? -6.875 1.502 9.475 1.00 87.31 70 ARG A O 1
ATOM 529 N N . VAL A 1 71 ? -8.807 0.624 8.730 1.00 84.75 71 VAL A N 1
ATOM 530 C CA . VAL A 1 71 ? -9.504 0.714 10.015 1.00 84.75 71 VAL A CA 1
ATOM 531 C C . VAL A 1 71 ? -8.843 -0.275 10.969 1.00 84.75 71 VAL A C 1
ATOM 533 O O . VAL A 1 71 ? -8.730 -1.465 10.655 1.00 84.75 71 VAL A O 1
ATOM 536 N N . GLN A 1 72 ? -8.372 0.211 12.117 1.00 82.12 72 GLN A N 1
ATOM 537 C CA . GLN A 1 72 ? -7.809 -0.669 13.133 1.00 82.12 72 GLN A CA 1
ATOM 538 C C . GLN A 1 72 ? -8.873 -1.675 13.565 1.00 82.12 72 GLN A C 1
ATOM 540 O O . GLN A 1 72 ? -10.026 -1.323 13.833 1.00 82.12 72 GLN A O 1
ATOM 545 N N . ARG A 1 73 ? -8.490 -2.952 13.599 1.00 81.50 73 ARG A N 1
ATOM 546 C CA . ARG A 1 73 ? -9.386 -3.998 14.076 1.00 81.50 73 ARG A CA 1
ATOM 547 C C . ARG A 1 73 ? -9.668 -3.706 15.545 1.00 81.50 73 ARG A C 1
ATOM 549 O O . ARG A 1 73 ? -8.736 -3.604 16.333 1.00 81.50 73 ARG A O 1
ATOM 556 N N . LYS A 1 74 ? -10.942 -3.562 15.906 1.00 78.44 74 LYS A N 1
ATOM 557 C CA . LYS A 1 74 ? -11.340 -3.459 17.311 1.00 78.44 74 LYS A CA 1
ATOM 558 C C . LYS A 1 74 ? -11.051 -4.811 17.966 1.00 78.44 74 LYS A C 1
ATOM 560 O O . LYS A 1 74 ? -11.690 -5.797 17.603 1.00 78.44 74 LYS A O 1
ATOM 565 N N . VAL A 1 75 ? -10.054 -4.862 18.846 1.00 75.75 75 VAL A N 1
ATOM 566 C CA . VAL A 1 75 ? -9.701 -6.051 19.633 1.00 75.75 75 VAL A CA 1
ATOM 567 C C . VAL A 1 75 ? -10.179 -5.780 21.059 1.00 75.75 75 VAL A C 1
ATOM 569 O O . VAL A 1 75 ? -9.697 -4.840 21.683 1.00 75.75 75 VAL A O 1
ATOM 572 N N . GLY A 1 76 ? -11.187 -6.519 21.527 1.00 77.56 76 GLY A N 1
ATOM 573 C CA . GLY A 1 76 ? -11.816 -6.328 22.842 1.00 77.56 76 GLY A CA 1
ATOM 574 C C . GLY A 1 76 ? -13.308 -5.980 22.786 1.00 77.56 76 GLY A C 1
ATOM 575 O O . GLY A 1 76 ? -13.908 -5.890 21.711 1.00 77.56 76 GLY A O 1
ATOM 576 N N . GLN A 1 77 ? -13.896 -5.795 23.970 1.00 78.62 77 GLN A N 1
ATOM 577 C CA . GLN A 1 77 ? -15.325 -5.548 24.162 1.00 78.62 77 GLN A CA 1
ATOM 578 C C . GLN A 1 77 ? -15.771 -4.269 23.437 1.00 78.62 77 GLN A C 1
ATOM 580 O O . GLN A 1 77 ? -15.192 -3.190 23.615 1.00 78.62 77 GLN A O 1
ATOM 585 N N . ARG A 1 78 ? -16.791 -4.370 22.579 1.00 79.00 78 ARG A N 1
ATOM 586 C CA . ARG A 1 78 ? -17.260 -3.223 21.793 1.00 79.00 78 ARG A CA 1
ATOM 587 C C . ARG A 1 78 ? -18.021 -2.262 22.698 1.00 79.00 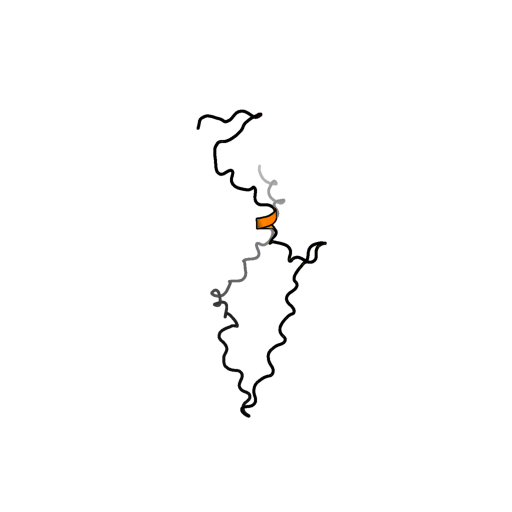78 ARG A C 1
ATOM 589 O O . ARG A 1 78 ? -19.051 -2.618 23.258 1.00 79.00 78 ARG A O 1
ATOM 596 N N . LYS A 1 79 ? -17.544 -1.021 22.795 1.00 81.38 79 LYS A N 1
ATOM 597 C CA . LYS A 1 79 ? -18.328 0.069 23.383 1.00 81.38 79 LYS A CA 1
ATOM 598 C C . LYS A 1 79 ? -19.250 0.668 22.319 1.00 81.38 79 LYS A C 1
ATOM 600 O O . LYS A 1 79 ? -18.767 1.093 21.266 1.00 81.38 79 LYS A O 1
ATOM 605 N N . PHE A 1 80 ? -20.552 0.697 22.583 1.00 78.12 80 PHE A N 1
ATOM 606 C CA . PHE A 1 80 ? -21.554 1.407 21.787 1.00 78.12 80 PHE A CA 1
ATOM 607 C C . PHE A 1 80 ? -22.178 2.482 22.678 1.00 78.12 80 PHE A C 1
ATOM 609 O O . PHE A 1 80 ? -22.663 2.167 23.760 1.00 78.12 80 PHE A O 1
ATOM 616 N N . LEU A 1 81 ? -22.086 3.753 22.272 1.00 83.62 81 LEU A N 1
ATOM 617 C CA . LEU A 1 81 ? -22.552 4.899 23.073 1.00 83.62 81 LEU A CA 1
ATOM 618 C C . LEU A 1 81 ? -22.019 4.903 24.525 1.00 83.62 81 LEU A C 1
ATOM 620 O O . LEU A 1 81 ? -22.736 5.211 25.466 1.00 83.62 81 LEU A O 1
ATOM 624 N N . GLY A 1 82 ? -20.751 4.523 24.721 1.00 80.00 82 GLY A N 1
ATOM 625 C CA . GLY A 1 82 ? -20.110 4.488 26.044 1.00 80.00 82 GLY A CA 1
ATOM 626 C C . GLY A 1 82 ? -20.377 3.225 26.873 1.00 80.00 82 GLY A C 1
ATOM 627 O O . GLY A 1 82 ? -19.629 2.967 27.813 1.00 80.00 82 GLY A O 1
ATOM 628 N N . ILE A 1 83 ? -21.344 2.389 26.487 1.00 86.31 83 ILE A N 1
ATOM 629 C CA . ILE A 1 83 ? -21.690 1.142 27.181 1.00 86.31 83 ILE A CA 1
ATOM 630 C C . ILE A 1 83 ? -20.925 -0.022 26.549 1.00 86.31 83 ILE A C 1
ATOM 632 O O . ILE A 1 83 ? -20.919 -0.188 25.327 1.00 86.31 83 ILE A O 1
ATOM 636 N N . THR A 1 84 ? -20.258 -0.830 27.370 1.00 84.50 84 THR A N 1
ATOM 637 C CA . THR A 1 84 ? -19.654 -2.102 26.951 1.00 84.50 84 THR A CA 1
ATOM 638 C C . THR A 1 84 ? -20.753 -3.112 26.634 1.00 84.50 84 THR A C 1
ATOM 640 O O . THR A 1 84 ? -21.513 -3.489 27.523 1.00 84.50 84 THR A O 1
ATOM 643 N N . LEU A 1 85 ? -20.840 -3.558 25.381 1.00 76.56 85 LEU A N 1
ATOM 644 C CA . LEU A 1 85 ? -21.742 -4.643 24.997 1.00 76.56 85 LEU A CA 1
ATOM 645 C C . LEU A 1 85 ? -21.229 -5.965 25.593 1.00 76.56 85 LEU A C 1
ATOM 647 O O . LEU A 1 85 ? -20.048 -6.271 25.427 1.00 76.56 85 LEU A O 1
ATOM 651 N N . PRO A 1 86 ? -22.066 -6.757 26.284 1.00 74.25 86 PRO A N 1
ATOM 652 C CA . PRO A 1 86 ? -21.650 -8.026 26.869 1.00 74.25 86 PRO A CA 1
ATOM 653 C C . PRO A 1 86 ? -21.643 -9.155 25.819 1.00 74.25 86 PRO A C 1
ATOM 655 O O . PRO A 1 86 ? -22.386 -10.119 25.960 1.00 74.25 86 PRO A O 1
ATOM 658 N N . PHE A 1 87 ? -20.849 -9.012 24.748 1.00 66.06 87 PHE A N 1
ATOM 659 C CA . PHE A 1 87 ? -20.486 -10.072 23.790 1.00 66.06 87 PHE A CA 1
ATOM 660 C C . PHE A 1 87 ? -19.307 -9.658 22.894 1.00 66.06 87 PHE A C 1
ATOM 662 O O . PHE A 1 87 ? -19.204 -8.461 22.523 1.00 66.06 87 PHE A O 1
#

Mean predicted aligned error: 21.14 Å

Foldseek 3Di:
DDDDDPDDDDPDPPDDPDPDDDPDPPPPPPPDPLPQDPVRDHDDPDPDDDDDFDADPVRHTDDDPCVVPDDPPDDDFDDDPNDGDPD

Radius of gyration: 32.43 Å; Cα contacts (8 Å, |Δi|>4): 26; chains: 1; bounding box: 86×36×80 Å

Secondary structure (DSSP, 8-state):
------S-S------PPP-PPS------TTS-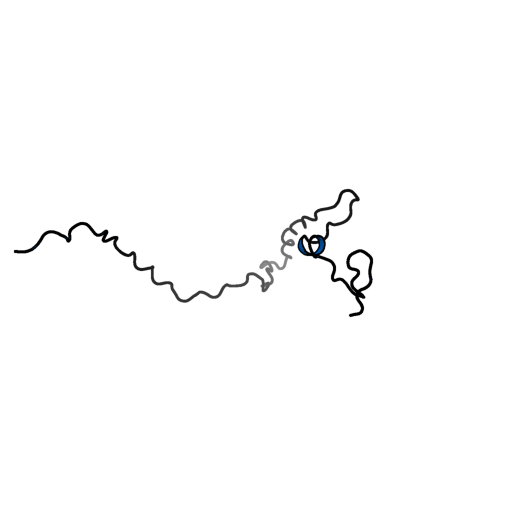---B-TT-PBPPP-------PPB-TTSPBPPPHHHHHPPPP--SPPEETTEEP--

Solvent-accessible surface area (backbone atoms only — not comparable to full-atom values): 6547 Å² total; per-residue (Å²): 138,82,89,89,90,82,90,78,78,88,78,70,81,77,77,74,76,76,84,74,69,80,85,73,79,82,77,71,89,76,74,78,71,81,69,60,48,98,83,72,53,80,62,76,79,76,79,78,75,79,80,88,77,57,62,46,98,85,70,46,76,54,71,58,70,65,72,72,67,52,78,77,78,83,83,72,72,49,63,58,96,83,44,70,46,98,107

pLDDT: mean 71.73, std 11.99, range [40.59, 90.0]